Protein AF-A0A915IFC2-F1 (afdb_monomer_lite)

Structure (mmCIF, N/CA/C/O backbone):
data_AF-A0A915IFC2-F1
#
_entry.id   AF-A0A915IFC2-F1
#
loop_
_atom_site.group_PDB
_atom_site.id
_atom_site.type_symbol
_atom_site.label_atom_id
_atom_site.label_alt_id
_atom_site.label_comp_id
_atom_site.label_asym_id
_atom_site.label_entity_id
_atom_site.label_seq_id
_atom_site.pdbx_PDB_ins_code
_atom_site.Cartn_x
_atom_site.Cartn_y
_atom_site.Cartn_z
_atom_site.occupancy
_atom_site.B_iso_or_equiv
_atom_site.auth_seq_id
_atom_site.auth_comp_id
_atom_site.auth_asym_id
_atom_site.auth_atom_id
_atom_site.pdbx_PDB_model_num
ATOM 1 N N . MET A 1 1 ? -13.285 13.710 9.112 1.00 72.62 1 MET A N 1
ATOM 2 C CA . MET A 1 1 ? -13.416 13.036 10.419 1.00 72.62 1 MET A CA 1
ATOM 3 C C . MET A 1 1 ? -13.586 11.562 10.120 1.00 72.62 1 MET A C 1
ATOM 5 O O . MET A 1 1 ? -14.421 11.247 9.279 1.00 72.62 1 MET A O 1
ATOM 9 N N . MET A 1 2 ? -12.750 10.702 10.698 1.00 86.69 2 MET A N 1
ATOM 10 C CA . MET A 1 2 ? -12.798 9.258 10.466 1.00 86.69 2 MET A CA 1
ATOM 11 C C . MET A 1 2 ? -13.309 8.584 11.734 1.00 86.69 2 MET A C 1
ATOM 13 O O . MET A 1 2 ? -12.772 8.828 12.807 1.00 86.69 2 MET A O 1
ATOM 17 N N . SER A 1 3 ? -14.339 7.754 11.616 1.00 90.56 3 SER A N 1
ATOM 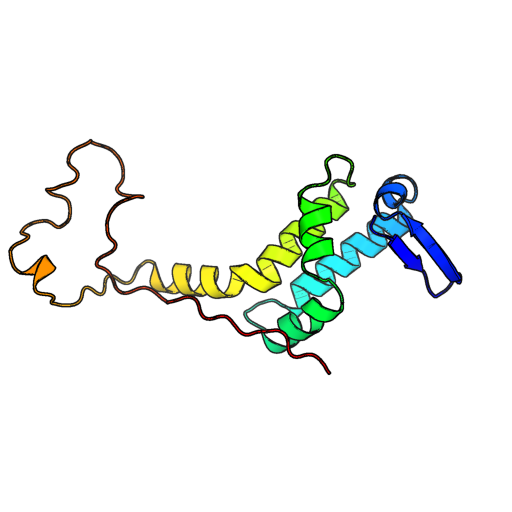18 C CA . SER A 1 3 ? -14.944 7.055 12.750 1.00 90.56 3 SER A CA 1
ATOM 19 C C . SER A 1 3 ? -14.816 5.547 12.589 1.00 90.56 3 SER A C 1
ATOM 21 O O . SER A 1 3 ? -14.981 5.027 11.485 1.00 90.56 3 SER A O 1
ATOM 23 N N . VAL A 1 4 ? -14.600 4.846 13.697 1.00 91.38 4 VAL A N 1
ATOM 24 C CA . VAL A 1 4 ? -14.602 3.383 13.760 1.00 91.38 4 VAL A CA 1
ATOM 25 C C . VAL A 1 4 ? -15.854 2.926 14.496 1.00 91.38 4 VAL A C 1
ATOM 27 O O . VAL A 1 4 ? -16.104 3.332 15.629 1.00 91.38 4 VAL A O 1
ATOM 30 N N . PHE A 1 5 ? -16.649 2.084 13.842 1.00 93.94 5 PHE A N 1
ATOM 31 C CA . PHE A 1 5 ? -17.866 1.508 14.408 1.00 93.94 5 PHE A CA 1
ATOM 32 C C . PHE A 1 5 ? -17.592 0.105 14.959 1.00 93.94 5 PHE A C 1
ATOM 34 O O . PHE A 1 5 ? -17.016 -0.731 14.259 1.00 93.94 5 PHE A O 1
ATOM 41 N N . VAL A 1 6 ? -18.009 -0.146 16.202 1.00 93.81 6 VAL A N 1
ATOM 42 C CA . VAL A 1 6 ? -17.886 -1.438 16.887 1.00 93.81 6 VAL A CA 1
ATOM 43 C C . VAL A 1 6 ? -19.261 -2.113 16.906 1.00 93.81 6 VAL A C 1
ATOM 45 O O . VAL A 1 6 ? -20.104 -1.767 17.742 1.00 93.81 6 VAL A O 1
ATOM 48 N N . PRO A 1 7 ? -19.516 -3.079 16.008 1.00 94.12 7 PRO A N 1
ATOM 49 C CA . PRO A 1 7 ? -20.849 -3.646 15.825 1.00 94.12 7 PRO A CA 1
ATOM 50 C C . PRO A 1 7 ? -21.347 -4.432 17.042 1.00 94.12 7 PRO A C 1
ATOM 52 O O . PRO A 1 7 ? -22.546 -4.475 17.289 1.00 94.12 7 PRO A O 1
ATOM 55 N N . GLU A 1 8 ? -20.457 -5.028 17.836 1.00 93.19 8 GLU A N 1
ATOM 56 C CA . GLU A 1 8 ? -20.834 -5.808 19.020 1.00 93.19 8 GLU A CA 1
ATOM 57 C C . GLU A 1 8 ? -21.423 -4.949 20.145 1.00 93.19 8 GLU A C 1
ATOM 59 O O . GLU A 1 8 ? -22.122 -5.472 21.013 1.00 93.19 8 GLU A O 1
ATOM 64 N N . ARG A 1 9 ? -21.114 -3.647 20.158 1.00 91.94 9 ARG A N 1
ATOM 65 C CA . ARG A 1 9 ? -21.573 -2.700 21.187 1.00 91.94 9 ARG A CA 1
ATOM 66 C C . ARG A 1 9 ? -22.526 -1.639 20.649 1.00 91.94 9 ARG A C 1
ATOM 68 O O . ARG A 1 9 ? -23.088 -0.911 21.454 1.00 91.94 9 ARG A O 1
ATOM 75 N N . ASP A 1 10 ? -22.712 -1.583 19.331 1.00 93.88 10 ASP A N 1
ATOM 76 C CA . ASP A 1 10 ? -23.475 -0.536 18.642 1.00 93.88 10 ASP A CA 1
ATOM 77 C C . ASP A 1 10 ? -22.963 0.882 18.976 1.00 93.88 10 ASP A C 1
ATOM 79 O O . ASP A 1 10 ? -23.721 1.832 19.149 1.00 93.88 10 ASP A O 1
ATOM 83 N N . GLU A 1 11 ? -21.638 1.019 19.097 1.00 93.06 11 GLU A N 1
ATOM 84 C CA . GLU A 1 11 ? -20.954 2.262 19.469 1.00 93.06 11 GLU A CA 1
ATOM 85 C C . GLU A 1 11 ? -19.980 2.696 18.366 1.00 93.06 11 GLU A C 1
ATOM 87 O O . GLU A 1 11 ? -19.311 1.871 17.737 1.00 93.06 11 GLU A O 1
ATOM 92 N N . SER A 1 12 ? -19.865 4.008 18.149 1.00 93.38 12 SER A N 1
ATOM 93 C CA . SER A 1 12 ? -18.888 4.607 17.235 1.00 93.38 12 SER A CA 1
ATOM 94 C C . SER A 1 12 ? -17.886 5.463 17.996 1.00 93.38 12 SER A C 1
ATOM 96 O O . SER A 1 12 ? -18.288 6.277 18.826 1.00 93.38 12 SER A O 1
ATOM 98 N N . TYR A 1 13 ? -16.613 5.340 17.645 1.00 91.50 13 TYR A N 1
ATOM 99 C CA . TYR A 1 13 ? -15.508 6.104 18.219 1.00 91.50 13 TYR A CA 1
ATOM 100 C C . TYR A 1 13 ? -14.836 6.942 17.131 1.00 91.50 13 TYR A C 1
ATOM 102 O O . TYR A 1 13 ? -14.801 6.518 15.969 1.00 91.50 13 TYR A O 1
ATOM 110 N N . ASP A 1 14 ? -14.270 8.101 17.474 1.00 91.19 14 ASP A N 1
ATOM 111 C CA . ASP A 1 14 ? -13.331 8.755 16.559 1.00 91.19 14 ASP A CA 1
ATOM 112 C C . ASP A 1 14 ? -12.080 7.871 16.440 1.00 91.19 14 ASP A C 1
ATOM 114 O O . ASP A 1 14 ? -11.566 7.330 17.423 1.00 91.19 14 ASP A O 1
ATOM 118 N N . ALA A 1 15 ? -11.569 7.698 15.225 1.00 88.38 15 ALA A N 1
ATOM 119 C CA . ALA A 1 15 ? -10.359 6.924 15.004 1.00 88.38 15 ALA A CA 1
ATOM 120 C C . ALA A 1 15 ? -9.146 7.482 15.767 1.00 88.38 15 ALA A C 1
ATOM 122 O O . ALA A 1 15 ? -8.228 6.728 16.090 1.00 88.38 15 ALA A O 1
ATOM 123 N N . MET A 1 16 ? -9.126 8.785 16.067 1.00 88.12 16 MET A N 1
ATOM 124 C CA . MET A 1 16 ? -8.066 9.394 16.876 1.00 88.12 16 MET A CA 1
ATOM 125 C C . MET A 1 16 ? -8.198 9.061 18.367 1.00 88.12 16 MET A C 1
ATOM 127 O O . MET A 1 16 ? -7.187 8.885 19.043 1.00 88.12 16 MET A O 1
ATOM 131 N N . GLU A 1 17 ? -9.423 8.888 18.867 1.00 89.56 17 GLU A N 1
ATOM 132 C CA . GLU A 1 17 ? -9.707 8.534 20.267 1.00 89.56 17 GLU A CA 1
ATOM 133 C C . GLU A 1 17 ? -9.283 7.099 20.611 1.00 89.56 17 GLU A C 1
ATOM 135 O O . GLU A 1 17 ? -9.104 6.763 21.782 1.00 89.56 17 GLU A O 1
ATOM 140 N N . LEU A 1 18 ? -9.029 6.248 19.607 1.00 89.62 18 LEU A N 1
ATOM 141 C CA . LEU A 1 18 ? -8.503 4.894 19.819 1.00 89.62 18 LEU A CA 1
ATOM 142 C C . LEU A 1 18 ? -7.192 4.879 20.616 1.00 89.62 18 LEU A C 1
ATOM 144 O O . LEU A 1 18 ? -6.893 3.874 21.258 1.00 89.62 18 LEU A O 1
ATOM 148 N N . ILE A 1 19 ? -6.422 5.974 20.625 1.00 90.19 19 ILE A N 1
ATOM 149 C CA . ILE A 1 19 ? -5.212 6.089 21.450 1.00 90.19 19 ILE A CA 1
ATOM 150 C C . ILE A 1 19 ? -5.500 5.947 22.953 1.00 90.19 19 ILE A C 1
ATOM 152 O O . ILE A 1 19 ? -4.656 5.446 23.696 1.00 90.19 19 ILE A O 1
ATOM 156 N N . GLU A 1 20 ? -6.701 6.323 23.394 1.00 91.88 20 GLU A N 1
ATOM 157 C CA . GLU A 1 20 ? -7.149 6.215 24.785 1.00 91.88 20 GLU A CA 1
ATOM 158 C C . GLU A 1 20 ? -7.702 4.817 25.112 1.00 91.88 20 GLU A C 1
ATOM 160 O O . GLU A 1 20 ? -7.888 4.468 26.277 1.00 91.88 20 GLU A O 1
ATOM 165 N N . GLN A 1 21 ? -7.931 3.986 24.089 1.00 92.69 21 GLN A N 1
ATOM 166 C CA . GLN A 1 21 ? -8.537 2.659 24.191 1.00 92.69 21 GLN A CA 1
ATOM 167 C C . GLN A 1 21 ? -7.566 1.566 23.703 1.00 92.69 21 GLN A C 1
ATOM 169 O O . GLN A 1 21 ? -7.710 1.036 22.595 1.00 92.69 21 GLN A O 1
ATOM 174 N N . PRO A 1 22 ? -6.582 1.151 24.526 1.00 92.38 22 PRO A N 1
ATOM 175 C CA . PRO A 1 22 ? -5.471 0.301 24.086 1.00 92.38 22 PRO A CA 1
ATOM 176 C C . PRO A 1 22 ? -5.899 -1.081 23.569 1.00 92.38 22 PRO A C 1
ATOM 178 O O . PRO A 1 22 ? -5.227 -1.652 22.710 1.00 92.38 22 PRO A O 1
ATOM 181 N N . LEU A 1 23 ? -7.017 -1.627 24.063 1.00 93.44 23 LEU A N 1
ATOM 182 C CA . LEU A 1 23 ? -7.558 -2.901 23.583 1.00 93.44 23 LEU A CA 1
ATOM 183 C C . LEU A 1 23 ? -8.047 -2.785 22.130 1.00 93.44 23 LEU A C 1
ATOM 185 O O . LEU A 1 23 ? -7.676 -3.608 21.293 1.00 93.44 23 LEU A O 1
ATOM 189 N N . TYR A 1 24 ? -8.848 -1.757 21.832 1.00 93.00 24 TYR A N 1
ATOM 190 C CA . TYR A 1 24 ? -9.380 -1.519 20.490 1.00 93.00 24 TYR A CA 1
ATOM 191 C C . TYR A 1 24 ? -8.283 -1.101 19.517 1.00 93.00 24 TYR A C 1
ATOM 193 O O . TYR A 1 24 ? -8.256 -1.594 18.391 1.00 93.00 24 TYR A O 1
ATOM 201 N N . LEU A 1 25 ? -7.329 -0.281 19.967 1.00 93.25 25 LEU A N 1
ATOM 202 C CA . LEU A 1 25 ? -6.162 0.084 19.171 1.00 93.25 25 LEU A CA 1
ATOM 203 C C . LEU A 1 25 ? -5.373 -1.154 18.733 1.00 93.25 25 LEU A C 1
ATOM 205 O O . LEU A 1 25 ? -5.108 -1.328 17.546 1.00 93.25 25 LEU A O 1
ATOM 209 N N . ARG A 1 26 ? -5.043 -2.041 19.680 1.00 94.56 26 ARG A N 1
ATOM 210 C CA . ARG A 1 26 ? -4.301 -3.272 19.389 1.00 94.56 26 ARG A CA 1
ATOM 211 C C . ARG A 1 26 ? -5.094 -4.211 18.486 1.00 94.56 26 ARG A C 1
ATOM 213 O O . ARG A 1 26 ? -4.519 -4.840 17.605 1.00 94.56 26 ARG A O 1
ATOM 220 N N . PHE A 1 27 ? -6.404 -4.323 18.697 1.00 95.00 27 PHE A N 1
ATOM 221 C CA . PHE A 1 27 ? -7.259 -5.120 17.822 1.00 95.00 27 PHE A CA 1
ATOM 222 C C . PHE A 1 27 ? -7.233 -4.582 16.388 1.00 95.00 27 PHE A C 1
ATOM 224 O O . PHE A 1 27 ? -6.983 -5.338 15.452 1.00 95.00 27 PHE A O 1
ATOM 231 N N . HIS A 1 28 ? -7.421 -3.274 16.214 1.00 94.38 28 HIS A N 1
ATOM 232 C CA . HIS A 1 28 ? -7.451 -2.657 14.895 1.00 94.38 28 HIS A CA 1
ATOM 233 C C . HIS A 1 28 ? -6.092 -2.733 14.183 1.00 94.38 28 HIS A C 1
ATOM 235 O O . HIS A 1 28 ? -6.049 -3.044 12.995 1.00 94.38 28 HIS A O 1
ATOM 241 N N . GLU A 1 29 ? -4.986 -2.570 14.915 1.00 94.44 29 GLU A N 1
ATOM 242 C CA . GLU A 1 29 ? -3.626 -2.810 14.413 1.00 94.44 29 GLU A CA 1
ATOM 243 C C . GLU A 1 29 ? -3.475 -4.229 13.834 1.00 94.44 29 GLU A C 1
ATOM 245 O O . GLU A 1 29 ? -2.992 -4.400 12.713 1.00 94.44 29 GLU A O 1
ATOM 250 N N . GLN A 1 30 ? -3.922 -5.262 14.559 1.00 96.88 30 GLN A N 1
ATOM 251 C CA . GLN A 1 30 ? -3.847 -6.643 14.064 1.00 96.88 30 GLN A CA 1
ATOM 252 C C . GLN A 1 30 ? -4.766 -6.884 12.862 1.00 96.88 30 GLN A C 1
ATOM 254 O O . GLN A 1 30 ? -4.400 -7.638 11.961 1.00 96.88 30 GLN A O 1
ATOM 259 N N . THR A 1 31 ? -5.923 -6.226 12.807 1.00 96.06 31 THR A N 1
ATOM 260 C CA . THR A 1 31 ? -6.818 -6.282 11.643 1.00 96.06 31 THR A CA 1
ATOM 261 C C . THR A 1 31 ? -6.162 -5.679 10.401 1.00 96.06 31 THR A C 1
ATOM 263 O O . THR A 1 31 ? -6.206 -6.293 9.336 1.00 96.06 31 THR A O 1
ATOM 266 N N . LEU A 1 32 ? -5.483 -4.532 10.525 1.00 95.94 32 LEU A N 1
ATOM 267 C CA . LEU A 1 32 ? -4.719 -3.947 9.417 1.00 95.94 32 LEU A CA 1
ATOM 268 C C . LEU A 1 32 ? -3.596 -4.886 8.966 1.00 95.94 32 LEU A C 1
ATOM 270 O O . LEU A 1 32 ? -3.447 -5.155 7.776 1.00 95.94 32 LEU A O 1
ATOM 274 N N . ARG A 1 33 ? -2.869 -5.486 9.914 1.00 96.69 33 ARG A N 1
ATOM 275 C CA . ARG A 1 33 ? -1.827 -6.474 9.605 1.00 96.69 33 ARG A CA 1
ATOM 276 C C . ARG A 1 33 ? -2.375 -7.710 8.884 1.00 96.69 33 ARG A C 1
ATOM 278 O O . ARG A 1 33 ? -1.719 -8.249 7.986 1.00 96.69 33 ARG A O 1
ATOM 285 N N . LEU A 1 34 ? -3.571 -8.162 9.255 1.00 97.25 34 LEU A N 1
ATOM 286 C CA . LEU A 1 34 ? -4.271 -9.236 8.557 1.00 97.25 34 LEU A CA 1
ATOM 287 C C . LEU A 1 34 ? -4.602 -8.827 7.118 1.00 97.25 34 LEU A C 1
ATOM 289 O O . LEU A 1 34 ? -4.351 -9.610 6.206 1.00 97.25 34 LEU A O 1
ATOM 293 N N . TYR A 1 35 ? -5.103 -7.609 6.894 1.00 97.06 35 TYR A N 1
ATOM 294 C CA . TYR A 1 35 ? -5.378 -7.104 5.545 1.00 97.06 35 TYR A CA 1
ATOM 295 C C . TYR A 1 35 ? -4.121 -7.086 4.670 1.00 97.06 35 TYR A C 1
ATOM 297 O O . TYR A 1 35 ? -4.163 -7.605 3.553 1.00 97.06 35 TYR A O 1
ATOM 305 N N . CYS A 1 36 ? -2.987 -6.609 5.194 1.00 95.88 36 CYS A N 1
ATOM 306 C CA . CYS A 1 36 ? -1.703 -6.673 4.487 1.00 95.88 36 CYS A CA 1
ATOM 307 C C . CYS A 1 36 ? -1.330 -8.117 4.122 1.00 95.88 36 CYS A C 1
ATOM 309 O O . CYS A 1 36 ? -0.938 -8.405 2.994 1.00 95.88 36 CYS A O 1
ATOM 311 N N . SER A 1 37 ? -1.505 -9.047 5.064 1.00 95.50 37 SER A N 1
ATOM 312 C CA . SER A 1 37 ? -1.179 -10.464 4.860 1.00 95.50 37 SER A CA 1
ATOM 313 C C . SER A 1 37 ? -2.068 -11.125 3.799 1.00 95.50 37 SER A C 1
ATOM 315 O O . SER A 1 37 ? -1.611 -11.998 3.067 1.00 95.50 37 SER A O 1
ATOM 317 N N . LEU A 1 38 ? -3.332 -10.708 3.692 1.00 95.69 38 LEU A N 1
ATOM 318 C CA . LEU A 1 38 ? -4.274 -11.205 2.687 1.00 95.69 38 LEU A CA 1
ATOM 319 C C . LEU A 1 38 ? -3.962 -10.690 1.269 1.00 95.69 38 LEU A C 1
ATOM 321 O O . LEU A 1 38 ? -4.199 -11.408 0.293 1.00 95.69 38 LEU A O 1
ATOM 325 N N . ALA A 1 39 ? -3.448 -9.461 1.160 1.00 93.88 39 ALA A N 1
ATOM 326 C CA . ALA A 1 39 ? -3.049 -8.829 -0.101 1.00 93.88 39 ALA A CA 1
ATOM 327 C C . ALA A 1 39 ? -1.639 -9.231 -0.582 1.00 93.88 39 ALA A C 1
ATOM 329 O O . ALA A 1 39 ? -1.264 -8.910 -1.710 1.00 93.88 39 ALA A O 1
ATOM 330 N N . ALA A 1 40 ? -0.870 -9.941 0.247 1.00 89.81 40 ALA A N 1
ATOM 331 C CA . ALA A 1 40 ? 0.521 -10.288 -0.020 1.00 89.81 40 ALA A CA 1
ATOM 332 C C . ALA A 1 40 ? 0.728 -11.057 -1.342 1.00 89.81 40 ALA A C 1
ATOM 334 O O . ALA A 1 40 ? -0.156 -11.768 -1.828 1.00 89.81 40 ALA A O 1
ATOM 335 N N . GLN A 1 41 ? 1.944 -10.948 -1.891 1.00 87.69 41 GLN A N 1
ATOM 336 C CA . GLN A 1 41 ? 2.407 -11.696 -3.071 1.00 87.69 41 GLN A CA 1
ATOM 337 C C . GLN A 1 41 ? 1.555 -11.478 -4.335 1.00 87.69 41 GLN A C 1
ATOM 339 O O . GLN A 1 41 ? 1.373 -12.383 -5.149 1.00 87.69 41 GLN A O 1
ATOM 344 N N . GLY A 1 42 ? 1.039 -10.262 -4.524 1.00 87.00 42 GLY A N 1
ATOM 345 C CA . GLY A 1 42 ? 0.348 -9.879 -5.755 1.00 87.00 42 GLY A CA 1
ATOM 346 C C . GLY A 1 42 ? -1.092 -10.384 -5.860 1.00 87.00 42 GLY A C 1
ATOM 347 O O . GLY A 1 42 ? -1.610 -10.520 -6.971 1.00 87.00 42 GLY A O 1
ATOM 348 N N . ASN A 1 43 ? -1.769 -10.637 -4.736 1.00 94.56 43 ASN A N 1
ATOM 349 C CA . ASN A 1 43 ? -3.180 -11.018 -4.722 1.00 94.56 43 ASN A CA 1
ATOM 350 C C . ASN A 1 43 ? -4.110 -9.824 -5.031 1.00 94.56 43 ASN A C 1
ATOM 352 O O . ASN A 1 43 ? -4.837 -9.320 -4.171 1.00 94.56 43 ASN A O 1
ATOM 356 N N . GLN A 1 44 ? -4.125 -9.402 -6.299 1.00 92.38 44 GLN A N 1
ATOM 357 C CA . GLN A 1 44 ? -4.866 -8.222 -6.765 1.00 92.38 44 GLN A CA 1
ATOM 358 C C . GLN A 1 44 ? -6.376 -8.334 -6.556 1.00 9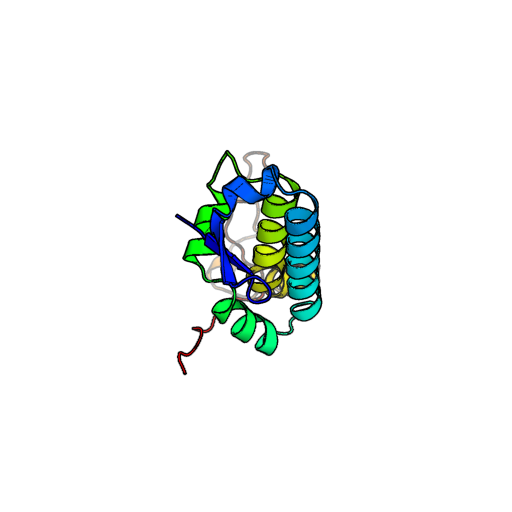2.38 44 GLN A C 1
ATOM 360 O O . GLN A 1 44 ? -7.064 -7.341 -6.333 1.00 92.38 44 GLN A O 1
ATOM 365 N N . LYS A 1 45 ? -6.919 -9.557 -6.594 1.00 93.50 45 LYS A N 1
ATOM 366 C CA . LYS A 1 45 ? -8.348 -9.778 -6.357 1.00 93.50 45 LYS A CA 1
ATOM 367 C C . LYS A 1 45 ? -8.738 -9.363 -4.940 1.00 93.50 45 LYS A C 1
ATOM 369 O O . LYS A 1 45 ? -9.773 -8.728 -4.761 1.00 93.50 45 LYS A O 1
ATOM 374 N N . VAL A 1 46 ? -7.934 -9.737 -3.946 1.00 94.81 46 VAL A N 1
ATOM 375 C CA . VAL A 1 46 ? -8.191 -9.366 -2.552 1.00 94.81 46 VAL A CA 1
ATOM 376 C C . VAL A 1 46 ? -7.871 -7.898 -2.315 1.00 94.81 46 VAL A C 1
ATOM 378 O O . VAL A 1 46 ? -8.677 -7.227 -1.682 1.00 94.81 46 VAL A O 1
ATOM 381 N N . ALA A 1 47 ? -6.789 -7.380 -2.899 1.00 93.88 47 ALA A N 1
ATOM 382 C CA . ALA A 1 47 ? -6.464 -5.955 -2.873 1.00 93.88 47 ALA A CA 1
ATOM 3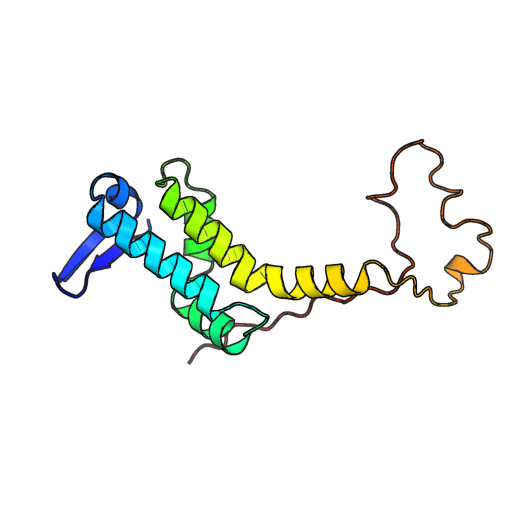83 C C . ALA A 1 47 ? -7.659 -5.089 -3.329 1.00 93.88 47 ALA A C 1
ATOM 385 O O . ALA A 1 47 ? -8.104 -4.211 -2.595 1.00 93.88 47 ALA A O 1
ATOM 386 N N . HIS A 1 48 ? -8.288 -5.432 -4.460 1.00 93.50 48 HIS A N 1
ATOM 387 C CA . HIS A 1 48 ? -9.494 -4.751 -4.948 1.00 93.50 48 HIS A CA 1
ATOM 388 C C . HIS A 1 48 ? -10.695 -4.827 -3.996 1.00 93.50 48 HIS A C 1
ATOM 390 O O . HIS A 1 48 ? -11.493 -3.893 -3.935 1.00 93.50 48 HIS A O 1
ATOM 396 N N . ILE A 1 49 ? -10.865 -5.940 -3.278 1.00 93.94 49 ILE A N 1
ATOM 397 C CA . ILE A 1 49 ? -11.933 -6.079 -2.280 1.00 93.94 49 ILE A CA 1
ATOM 398 C C . ILE A 1 49 ? -11.616 -5.218 -1.053 1.00 93.94 49 ILE A C 1
ATOM 400 O O . ILE A 1 49 ? -12.511 -4.559 -0.531 1.00 93.94 49 ILE A O 1
ATOM 404 N N . LEU A 1 50 ? -10.355 -5.183 -0.616 1.00 94.69 50 LEU A N 1
ATOM 405 C CA . LEU A 1 50 ? -9.905 -4.388 0.526 1.00 94.69 50 LEU A CA 1
ATOM 406 C C . LEU A 1 50 ? -10.057 -2.884 0.290 1.00 94.69 50 LEU A C 1
ATOM 408 O O . LEU A 1 50 ? -10.462 -2.193 1.218 1.00 94.69 50 LEU A O 1
ATOM 412 N N . CYS A 1 51 ? -9.877 -2.395 -0.941 1.00 93.44 51 CYS A N 1
ATOM 413 C CA . CYS A 1 51 ? -10.170 -1.000 -1.303 1.00 93.44 51 CYS A CA 1
ATOM 414 C C . CYS A 1 51 ? -11.638 -0.586 -1.079 1.00 93.44 51 CYS A C 1
ATOM 416 O O . CYS A 1 51 ? -11.956 0.597 -1.104 1.00 93.44 51 CYS A O 1
ATOM 418 N N . ARG A 1 52 ? -12.557 -1.542 -0.880 1.00 90.88 52 ARG A N 1
ATOM 419 C CA . ARG A 1 52 ? -13.952 -1.261 -0.494 1.00 90.88 52 ARG A CA 1
ATOM 420 C C . ARG A 1 52 ? -14.156 -1.207 1.020 1.00 90.88 52 ARG A C 1
ATOM 422 O O . ARG A 1 52 ? -15.172 -0.697 1.475 1.00 90.88 52 ARG A O 1
ATOM 429 N N . HIS A 1 53 ? -13.244 -1.802 1.783 1.00 92.25 53 HIS A N 1
ATOM 430 C CA . HIS A 1 53 ? -13.260 -1.779 3.244 1.00 92.25 53 HIS A CA 1
ATOM 431 C C . HIS A 1 53 ? -12.481 -0.591 3.802 1.00 92.25 53 HIS A C 1
ATOM 433 O O . HIS A 1 53 ? -12.853 -0.067 4.847 1.00 92.25 53 HIS A O 1
ATOM 439 N N . VAL A 1 54 ? -11.411 -0.199 3.111 1.00 93.19 54 VAL A N 1
ATOM 440 C CA . VAL A 1 54 ? -10.604 0.978 3.411 1.00 93.19 54 VAL A CA 1
ATOM 441 C C . VAL A 1 54 ? -10.519 1.804 2.139 1.00 93.19 54 VAL A C 1
ATOM 443 O O . VAL A 1 54 ? -9.941 1.351 1.150 1.00 93.19 54 VAL A O 1
ATOM 446 N N . ASP A 1 55 ? -11.130 2.983 2.158 1.00 90.62 55 ASP A N 1
ATOM 447 C CA . ASP A 1 55 ? -11.151 3.871 1.000 1.00 90.62 55 ASP A CA 1
ATOM 448 C C . ASP A 1 55 ? -9.869 4.729 0.903 1.00 90.62 55 ASP A C 1
ATOM 450 O O . ASP A 1 55 ? -9.059 4.826 1.833 1.00 90.62 55 ASP A O 1
ATOM 454 N N . GLU A 1 56 ? -9.663 5.352 -0.259 1.00 91.75 56 GLU A N 1
ATOM 455 C CA . GLU A 1 56 ? -8.500 6.213 -0.507 1.00 91.75 56 GLU A CA 1
ATOM 456 C C . GLU A 1 56 ? -8.479 7.441 0.420 1.00 91.75 56 GLU A C 1
ATOM 458 O O . GLU A 1 56 ? -7.418 7.862 0.885 1.00 91.75 56 GLU A O 1
ATOM 463 N N . GLN A 1 57 ? -9.647 8.007 0.731 1.00 91.50 57 GLN A N 1
ATOM 464 C CA . GLN A 1 57 ? -9.751 9.210 1.557 1.00 91.50 57 GLN A CA 1
ATOM 465 C C . GLN A 1 57 ? -9.357 8.928 3.013 1.00 91.50 57 GLN A C 1
ATOM 467 O O . GLN A 1 57 ? -8.683 9.747 3.633 1.00 91.50 57 GLN A O 1
ATOM 472 N N . GLN A 1 58 ? -9.727 7.763 3.540 1.00 92.00 58 GLN A N 1
ATOM 473 C CA . GLN A 1 58 ? -9.369 7.243 4.855 1.00 92.00 58 GLN A CA 1
ATOM 474 C C . GLN A 1 58 ? -7.867 7.008 4.944 1.00 92.00 58 GLN A C 1
ATOM 476 O O . GLN A 1 58 ? -7.244 7.451 5.910 1.00 92.00 58 GLN A O 1
ATOM 481 N N . LEU A 1 59 ? -7.272 6.379 3.923 1.00 92.69 59 LEU A N 1
ATOM 482 C CA . LEU A 1 59 ? -5.822 6.206 3.834 1.00 92.69 59 LEU A CA 1
ATOM 483 C C . LEU A 1 59 ? -5.113 7.562 3.881 1.00 92.69 59 LEU A C 1
ATOM 485 O O . LEU A 1 59 ? -4.312 7.805 4.779 1.00 92.69 59 LEU A O 1
ATOM 489 N N . LEU A 1 60 ? -5.446 8.481 2.974 1.00 91.94 60 LEU A N 1
ATOM 490 C CA . LEU A 1 60 ? -4.811 9.802 2.913 1.00 91.94 60 LEU A CA 1
ATOM 491 C C . LEU A 1 60 ? -5.014 10.617 4.196 1.00 91.94 60 LEU A C 1
ATOM 493 O O . LEU A 1 60 ? -4.090 11.292 4.662 1.00 91.94 60 LEU A O 1
ATOM 497 N N . TYR A 1 61 ? -6.198 10.532 4.804 1.00 91.56 61 TYR A N 1
ATOM 498 C CA . TYR A 1 61 ? -6.477 11.173 6.083 1.00 91.56 61 TYR A CA 1
ATOM 499 C C . TYR A 1 61 ? -5.569 10.630 7.191 1.00 91.56 61 TYR A C 1
ATOM 501 O O . TYR A 1 61 ? -4.929 11.404 7.900 1.00 91.56 61 TYR A O 1
ATOM 509 N N . MET A 1 62 ? -5.443 9.308 7.307 1.00 90.00 62 MET A N 1
ATOM 510 C CA . MET A 1 62 ? -4.600 8.681 8.328 1.00 90.00 62 MET A CA 1
ATOM 511 C C . MET A 1 62 ? -3.107 8.936 8.134 1.00 90.00 62 MET A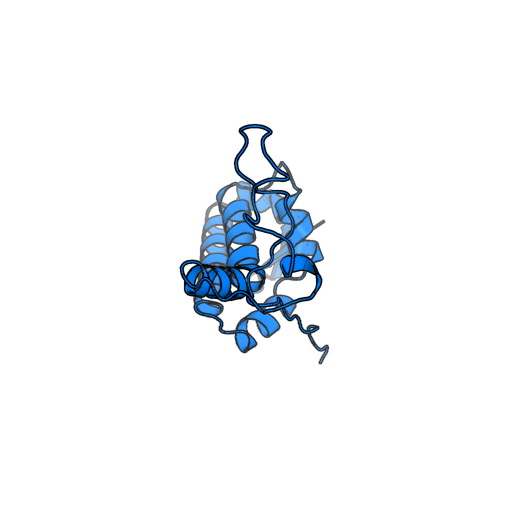 C 1
ATOM 513 O O . MET A 1 62 ? -2.379 9.081 9.115 1.00 90.00 62 MET A O 1
ATOM 517 N N . LEU A 1 63 ? -2.652 9.025 6.884 1.00 89.00 63 LEU A N 1
ATOM 518 C CA . LEU A 1 63 ? -1.252 9.292 6.548 1.00 89.00 63 LEU A CA 1
ATOM 519 C C . LEU A 1 63 ? -0.848 10.741 6.859 1.00 89.00 63 LEU A C 1
ATOM 521 O O . LEU A 1 63 ? 0.289 10.986 7.264 1.00 89.00 63 LEU A O 1
ATOM 525 N N . SER A 1 64 ? -1.775 11.687 6.685 1.00 88.94 64 SER A N 1
ATOM 526 C CA . SER A 1 64 ? -1.556 13.124 6.913 1.00 88.94 64 SER A CA 1
ATOM 527 C C . SER A 1 64 ? -1.850 13.584 8.345 1.00 88.94 64 SER A C 1
ATOM 529 O O . SER A 1 64 ? -1.399 14.655 8.749 1.00 88.94 64 SER A O 1
ATOM 531 N N . CYS A 1 65 ? -2.590 12.803 9.134 1.00 87.62 65 CYS A N 1
ATOM 532 C CA . CYS A 1 65 ? -2.985 13.206 10.478 1.00 87.62 65 CYS A CA 1
ATOM 533 C C . CYS A 1 65 ? -1.822 13.095 11.473 1.00 87.62 65 CYS A C 1
ATOM 535 O O . CYS A 1 65 ? -1.393 11.993 11.806 1.00 87.62 65 CYS A O 1
ATOM 537 N N . GLU A 1 66 ? -1.363 14.222 12.025 1.00 83.25 66 GLU A N 1
ATOM 538 C CA . GLU A 1 66 ? -0.244 14.279 12.981 1.00 83.25 66 GLU A CA 1
ATOM 539 C C . GLU A 1 66 ? -0.532 13.594 14.327 1.00 83.25 66 GLU A C 1
ATOM 541 O O . GLU A 1 66 ? 0.385 13.033 14.929 1.00 83.25 66 GLU A O 1
ATOM 546 N N . ASN A 1 67 ? -1.796 13.559 14.752 1.00 82.44 67 ASN A N 1
ATOM 547 C CA . ASN A 1 67 ? -2.206 13.058 16.069 1.00 82.44 67 ASN A CA 1
ATOM 548 C C . ASN A 1 67 ? -2.566 11.563 16.091 1.00 82.44 67 ASN A C 1
ATOM 550 O O . ASN A 1 67 ? -2.943 11.035 17.135 1.00 82.44 67 ASN A O 1
ATOM 554 N N . SER A 1 68 ? -2.461 10.861 14.960 1.00 82.19 68 SER A N 1
ATOM 555 C CA . SER A 1 68 ? -2.776 9.433 14.893 1.00 82.19 68 SER A CA 1
ATOM 556 C C . SER A 1 68 ? -1.841 8.600 15.775 1.00 82.19 68 SER A C 1
ATOM 558 O O . SER A 1 68 ? -0.622 8.795 15.744 1.00 82.19 68 SER A O 1
ATOM 560 N N . ALA A 1 69 ? -2.382 7.596 16.469 1.00 85.44 69 ALA A N 1
ATOM 561 C CA . ALA A 1 69 ? -1.578 6.636 17.219 1.00 85.44 69 ALA A CA 1
ATOM 562 C C . ALA A 1 69 ? -0.533 5.947 16.315 1.00 85.44 69 ALA A C 1
ATOM 564 O O . ALA A 1 69 ? -0.860 5.466 15.230 1.00 85.44 69 ALA A O 1
ATOM 565 N N . GLY A 1 70 ? 0.718 5.858 16.778 1.00 89.25 70 GLY A N 1
ATOM 566 C CA . GLY A 1 70 ? 1.838 5.302 16.003 1.00 89.25 70 GLY A CA 1
ATOM 567 C C . GLY A 1 70 ? 1.587 3.906 15.405 1.00 89.25 70 GLY A C 1
ATOM 568 O O . GLY A 1 70 ? 1.792 3.740 14.204 1.00 89.25 70 GLY A O 1
ATOM 569 N N . PRO A 1 71 ? 1.094 2.916 16.181 1.00 90.44 71 PRO A N 1
ATOM 570 C CA . PRO A 1 71 ? 0.785 1.583 15.652 1.00 90.44 71 PRO A CA 1
ATOM 571 C C . PRO A 1 71 ? -0.260 1.615 14.534 1.00 90.44 71 PRO A C 1
ATOM 573 O O . PRO A 1 71 ? -0.131 0.912 13.535 1.00 90.44 71 PRO A O 1
ATOM 576 N N . LEU A 1 72 ? -1.268 2.478 14.680 1.00 91.25 72 LEU A N 1
ATOM 577 C CA . LEU A 1 72 ? -2.328 2.630 13.695 1.00 91.25 72 LEU A CA 1
ATOM 578 C C . LEU A 1 72 ? -1.792 3.269 12.412 1.00 91.25 72 LEU A C 1
ATOM 580 O O . LEU A 1 72 ? -2.033 2.757 11.322 1.00 91.25 72 LEU A O 1
ATOM 584 N N . ARG A 1 73 ? -1.001 4.340 12.551 1.00 92.12 73 ARG A N 1
ATOM 585 C CA . ARG A 1 73 ? -0.326 5.001 11.431 1.00 92.12 73 ARG A CA 1
ATOM 586 C C . ARG A 1 73 ? 0.518 4.005 10.637 1.00 92.12 73 ARG A C 1
ATOM 588 O O . ARG A 1 73 ? 0.354 3.917 9.425 1.00 92.12 73 ARG A O 1
ATOM 595 N N . ASN A 1 74 ? 1.369 3.232 11.312 1.00 93.31 74 ASN A N 1
ATOM 596 C CA . ASN A 1 74 ? 2.207 2.221 10.664 1.00 93.31 74 ASN A CA 1
ATOM 597 C C . ASN A 1 74 ? 1.363 1.176 9.922 1.00 93.31 74 ASN A C 1
ATOM 599 O O . ASN A 1 74 ? 1.652 0.882 8.769 1.00 93.31 74 ASN A O 1
ATOM 603 N N . GLY A 1 75 ? 0.277 0.692 10.533 1.00 94.25 75 GLY A N 1
ATOM 604 C CA . GLY A 1 75 ? -0.630 -0.256 9.884 1.00 94.25 75 GLY A CA 1
ATOM 605 C C . GLY A 1 75 ? -1.242 0.276 8.582 1.00 94.25 75 GLY A C 1
ATOM 606 O O . GLY A 1 75 ? -1.341 -0.469 7.611 1.00 94.25 75 GLY A O 1
ATOM 607 N N . PHE A 1 76 ? -1.610 1.561 8.523 1.00 94.94 76 PHE A N 1
ATOM 608 C CA . PHE A 1 76 ? -2.110 2.180 7.288 1.00 94.94 76 PHE A CA 1
ATOM 609 C C . PHE A 1 76 ? -1.014 2.383 6.231 1.00 94.94 76 PHE A C 1
ATOM 611 O O . PHE A 1 76 ? -1.282 2.170 5.049 1.00 94.94 76 PHE A O 1
ATOM 618 N N . TYR A 1 77 ? 0.214 2.741 6.628 1.00 95.25 77 TYR A N 1
ATOM 619 C CA . TYR A 1 77 ? 1.358 2.787 5.704 1.00 95.25 77 TYR A CA 1
ATOM 620 C C . TYR A 1 77 ? 1.646 1.409 5.101 1.00 95.25 77 TYR A C 1
ATOM 622 O O . TYR A 1 77 ? 1.779 1.284 3.884 1.00 95.25 77 TYR A O 1
ATOM 630 N N . ASP A 1 78 ? 1.686 0.373 5.937 1.00 95.56 78 ASP A N 1
ATOM 631 C CA . ASP A 1 78 ? 1.916 -1.000 5.493 1.00 95.56 78 ASP A CA 1
ATOM 632 C C . ASP A 1 78 ? 0.803 -1.469 4.549 1.00 95.56 78 ASP A C 1
ATOM 634 O O . ASP A 1 78 ? 1.081 -2.118 3.541 1.00 95.56 78 ASP A O 1
ATOM 638 N N . LEU A 1 79 ? -0.452 -1.104 4.834 1.00 95.56 79 LEU A N 1
ATOM 639 C CA . LEU A 1 79 ? -1.591 -1.436 3.981 1.00 95.56 79 LEU A CA 1
ATOM 640 C C . LEU A 1 79 ? -1.495 -0.757 2.611 1.00 95.56 79 LEU A C 1
ATOM 642 O O . LEU A 1 79 ? -1.715 -1.413 1.591 1.00 95.56 79 LEU A O 1
ATOM 646 N N . LEU A 1 80 ? -1.126 0.528 2.577 1.00 95.50 80 LEU A N 1
ATOM 647 C CA . LEU A 1 80 ? -0.899 1.266 1.333 1.00 95.50 80 LEU A CA 1
ATOM 648 C C . LEU A 1 80 ? 0.172 0.575 0.482 1.00 95.50 80 LEU A C 1
ATOM 650 O O . LEU A 1 80 ? -0.030 0.358 -0.714 1.00 95.50 80 LEU A O 1
ATOM 654 N N . ILE A 1 81 ? 1.298 0.212 1.104 1.00 94.88 81 ILE A N 1
ATOM 655 C CA . ILE A 1 81 ? 2.401 -0.470 0.425 1.00 94.88 81 ILE A CA 1
ATOM 656 C C . ILE A 1 81 ? 1.924 -1.821 -0.109 1.00 94.88 81 ILE A C 1
ATOM 658 O O . ILE A 1 81 ? 2.061 -2.071 -1.305 1.00 94.88 81 ILE A O 1
ATOM 662 N N . ALA A 1 82 ? 1.316 -2.654 0.739 1.00 94.81 82 ALA A N 1
ATOM 663 C CA . ALA A 1 82 ? 0.889 -4.006 0.387 1.00 94.81 82 ALA A CA 1
ATOM 664 C C . ALA A 1 82 ? -0.132 -4.036 -0.762 1.00 94.81 82 ALA A C 1
ATOM 666 O O . ALA A 1 82 ? -0.060 -4.908 -1.627 1.00 94.81 82 ALA A O 1
ATOM 667 N N . ILE A 1 83 ? -1.076 -3.090 -0.788 1.00 94.19 83 ILE A N 1
ATOM 668 C CA . ILE A 1 83 ? -2.137 -3.044 -1.802 1.00 94.19 83 ILE A CA 1
ATOM 669 C C . ILE A 1 83 ? -1.648 -2.393 -3.100 1.00 94.19 83 ILE A C 1
ATOM 671 O O . ILE A 1 83 ? -1.926 -2.914 -4.178 1.00 94.19 83 ILE A O 1
ATOM 675 N N . HIS A 1 84 ? -0.943 -1.261 -3.021 1.00 92.94 84 HIS A N 1
ATOM 676 C CA . HIS A 1 84 ? -0.728 -0.404 -4.194 1.00 92.94 84 HIS A CA 1
ATOM 677 C C . HIS A 1 84 ? 0.692 -0.440 -4.761 1.00 92.94 84 HIS A C 1
ATOM 679 O O . HIS A 1 84 ? 0.868 -0.195 -5.953 1.00 92.94 84 HIS A O 1
ATOM 685 N N . LEU A 1 85 ? 1.710 -0.716 -3.941 1.00 93.88 85 LEU A N 1
ATOM 686 C CA . LEU A 1 85 ? 3.112 -0.529 -4.336 1.00 93.88 85 LEU A CA 1
ATOM 687 C C . LEU A 1 85 ? 3.878 -1.847 -4.446 1.00 93.88 85 LEU A C 1
ATOM 689 O O . LEU A 1 85 ? 4.649 -2.027 -5.387 1.00 93.88 85 LEU A O 1
ATOM 693 N N . ASP A 1 86 ? 3.636 -2.779 -3.525 1.00 93.94 86 ASP A N 1
ATOM 694 C CA . ASP A 1 86 ? 4.428 -3.998 -3.332 1.00 93.94 86 ASP A CA 1
ATOM 695 C C . ASP A 1 86 ? 4.532 -4.844 -4.606 1.00 93.94 86 ASP A C 1
ATOM 697 O O . ASP A 1 86 ? 5.600 -5.338 -4.966 1.00 93.94 86 ASP A O 1
ATOM 701 N N . THR A 1 87 ? 3.438 -4.938 -5.363 1.00 93.31 87 THR A N 1
ATOM 702 C CA . THR A 1 87 ? 3.391 -5.773 -6.572 1.00 93.31 87 THR A CA 1
ATOM 703 C C . THR A 1 87 ? 4.294 -5.233 -7.681 1.00 93.31 87 THR A C 1
ATOM 705 O O . THR A 1 87 ? 5.053 -5.989 -8.290 1.00 93.31 87 THR A O 1
ATOM 708 N N . HIS A 1 88 ? 4.235 -3.925 -7.953 1.00 94.19 88 HIS A N 1
ATOM 709 C CA . HIS A 1 88 ? 5.086 -3.310 -8.976 1.00 94.19 88 HIS A CA 1
ATOM 710 C C . HIS A 1 88 ? 6.528 -3.172 -8.488 1.00 94.19 88 HIS A C 1
ATOM 712 O O . HIS A 1 88 ? 7.447 -3.458 -9.253 1.00 94.19 88 HIS A O 1
ATOM 718 N N . ALA A 1 89 ? 6.734 -2.834 -7.212 1.00 94.44 89 ALA A N 1
ATOM 719 C CA . ALA A 1 89 ? 8.057 -2.776 -6.600 1.00 94.44 89 ALA A CA 1
ATOM 720 C C . ALA A 1 89 ? 8.785 -4.126 -6.698 1.00 94.44 89 ALA A C 1
ATOM 722 O O . ALA A 1 89 ? 9.916 -4.170 -7.175 1.00 94.44 89 ALA A O 1
ATOM 723 N N . THR A 1 90 ? 8.111 -5.231 -6.366 1.00 94.31 90 THR A N 1
ATOM 724 C CA . THR A 1 90 ? 8.664 -6.589 -6.495 1.00 94.31 90 THR A CA 1
ATOM 725 C C . THR A 1 90 ? 8.989 -6.936 -7.952 1.00 94.31 90 THR A C 1
ATOM 727 O O . THR A 1 90 ? 10.034 -7.520 -8.235 1.00 94.31 90 THR A O 1
ATOM 730 N N . ALA A 1 91 ? 8.139 -6.550 -8.911 1.00 93.50 91 ALA A N 1
ATOM 731 C CA . ALA A 1 91 ? 8.416 -6.767 -10.336 1.00 93.50 91 ALA A CA 1
ATOM 732 C C . ALA A 1 91 ? 9.640 -5.963 -10.825 1.00 93.50 91 ALA A C 1
ATOM 734 O O . ALA A 1 91 ? 10.474 -6.465 -11.585 1.00 93.50 91 ALA A O 1
ATOM 735 N N . MET A 1 92 ? 9.771 -4.717 -10.370 1.00 94.00 92 MET A N 1
ATOM 736 C CA . MET A 1 92 ? 10.928 -3.862 -10.640 1.00 94.00 92 MET A CA 1
ATOM 737 C C . MET A 1 92 ? 12.204 -4.423 -10.008 1.00 94.00 92 MET A C 1
ATOM 739 O O . MET A 1 92 ? 13.248 -4.444 -10.654 1.00 94.00 92 MET A O 1
ATOM 743 N N . GLU A 1 93 ? 12.128 -4.916 -8.773 1.00 94.88 93 GLU A N 1
ATOM 744 C CA . GLU A 1 93 ? 13.249 -5.559 -8.089 1.00 94.88 93 GLU A CA 1
ATOM 745 C C . GLU A 1 93 ? 13.681 -6.845 -8.806 1.00 94.88 93 GLU A C 1
ATOM 747 O O . GLU A 1 93 ? 14.875 -7.039 -9.048 1.00 94.88 93 GLU A O 1
ATOM 752 N N . GLY A 1 94 ? 12.725 -7.669 -9.245 1.00 94.25 94 GLY A N 1
ATOM 753 C CA . GLY A 1 94 ? 12.990 -8.886 -10.014 1.00 94.25 94 GLY A CA 1
ATOM 754 C C . GLY A 1 94 ? 13.739 -8.627 -11.325 1.00 94.25 94 GLY A C 1
ATOM 755 O O . GLY A 1 94 ? 14.632 -9.389 -11.682 1.00 94.25 94 GLY A O 1
ATOM 756 N N . THR A 1 95 ? 13.439 -7.513 -11.998 1.00 93.62 95 THR A N 1
ATOM 757 C CA . THR A 1 95 ? 14.092 -7.104 -13.259 1.00 93.62 95 THR A CA 1
ATOM 758 C C . THR A 1 95 ? 15.290 -6.168 -13.058 1.00 93.62 95 THR A C 1
ATOM 760 O O . THR A 1 95 ? 15.944 -5.776 -14.021 1.00 93.62 95 THR A O 1
ATOM 763 N N . SER A 1 96 ? 15.642 -5.818 -11.815 1.00 91.94 96 SER A N 1
ATOM 764 C CA . SER A 1 96 ? 16.672 -4.807 -11.513 1.00 91.94 96 SER A CA 1
ATOM 765 C C . SER A 1 96 ? 18.081 -5.167 -12.000 1.00 91.94 96 SER A C 1
ATOM 767 O O . SER A 1 96 ? 18.912 -4.282 -12.207 1.00 91.94 96 SER A O 1
ATOM 769 N N . ARG A 1 97 ? 18.351 -6.465 -12.184 1.00 92.81 97 ARG A N 1
ATOM 770 C CA . ARG A 1 97 ? 19.634 -7.010 -12.661 1.00 92.81 97 ARG A CA 1
ATOM 771 C C . ARG A 1 97 ? 19.606 -7.407 -14.138 1.00 92.81 97 ARG A C 1
ATOM 773 O O . ARG A 1 97 ? 20.560 -8.008 -14.627 1.00 92.81 97 ARG A O 1
ATOM 780 N N . GLU A 1 98 ? 18.529 -7.077 -14.842 1.00 93.62 98 GLU A N 1
ATOM 781 C CA . GLU A 1 98 ? 18.370 -7.332 -16.268 1.00 93.62 98 GLU A CA 1
ATOM 782 C C . GLU A 1 98 ? 18.609 -6.035 -17.050 1.00 93.62 98 GLU A C 1
ATOM 784 O O . GLU A 1 98 ? 17.899 -5.044 -16.899 1.00 93.62 98 GLU A O 1
ATOM 789 N N . TYR A 1 99 ? 19.627 -6.032 -17.911 1.00 89.69 99 TYR A N 1
ATOM 790 C CA . TYR A 1 99 ? 20.026 -4.850 -18.681 1.00 89.69 99 TYR A CA 1
ATOM 791 C C . TYR A 1 99 ? 19.650 -5.008 -20.153 1.00 89.69 99 TYR A C 1
ATOM 793 O O . TYR A 1 99 ? 20.505 -5.179 -21.022 1.00 89.69 99 TYR A O 1
ATOM 801 N N . VAL A 1 100 ? 18.349 -4.967 -20.439 1.00 90.25 100 VAL A N 1
ATOM 802 C CA . VAL A 1 100 ? 17.836 -5.053 -21.812 1.00 90.25 100 VAL A CA 1
ATOM 803 C C . VAL A 1 100 ? 17.708 -3.651 -22.404 1.00 90.25 100 VAL A C 1
ATOM 805 O O . VAL A 1 100 ? 16.880 -2.857 -21.959 1.00 90.25 100 VAL A O 1
ATOM 808 N N . VAL A 1 101 ? 18.515 -3.344 -23.422 1.00 88.94 101 VAL A N 1
ATOM 809 C CA . VAL A 1 101 ? 18.541 -2.031 -24.087 1.00 88.94 101 VAL A CA 1
ATOM 810 C C . VAL A 1 101 ? 18.090 -2.178 -25.547 1.00 88.94 101 VAL A C 1
ATOM 812 O O . VAL A 1 101 ? 18.736 -2.899 -26.310 1.00 88.94 101 VAL A O 1
ATOM 815 N N . PRO A 1 102 ? 16.999 -1.515 -25.973 1.00 88.44 102 PRO A N 1
ATOM 816 C CA . PRO A 1 102 ? 16.532 -1.573 -27.349 1.00 88.44 102 PRO A CA 1
ATOM 817 C C . PRO A 1 102 ? 17.405 -0.711 -28.272 1.00 88.44 102 PRO A C 1
ATOM 819 O O . PRO A 1 102 ? 17.833 0.388 -27.918 1.00 88.44 102 PRO A O 1
ATOM 822 N N . LEU A 1 103 ? 17.606 -1.174 -29.507 1.00 88.44 103 LEU A N 1
ATOM 823 C CA . LEU A 1 103 ? 18.296 -0.405 -30.542 1.00 88.44 103 LEU A CA 1
ATOM 824 C C . LEU A 1 103 ? 17.366 0.687 -31.082 1.00 88.44 103 LEU A C 1
ATOM 826 O O . LEU A 1 103 ? 16.500 0.437 -31.918 1.00 88.44 103 LEU A O 1
ATOM 830 N N . THR A 1 104 ? 17.541 1.913 -30.595 1.00 86.88 104 THR A N 1
ATOM 831 C CA . THR A 1 104 ? 16.771 3.084 -31.034 1.00 86.88 104 THR A CA 1
ATOM 832 C C . THR A 1 104 ? 17.674 4.113 -31.710 1.00 86.88 104 THR A C 1
ATOM 834 O O . THR A 1 104 ? 18.873 4.186 -31.441 1.00 86.88 104 THR A O 1
ATOM 837 N N . LYS A 1 105 ? 17.100 4.965 -32.572 1.00 85.69 105 LYS A N 1
ATOM 838 C CA . LYS A 1 105 ? 17.843 6.056 -33.235 1.00 85.69 105 LYS A CA 1
ATOM 839 C C . LYS A 1 105 ? 18.519 7.003 -32.231 1.00 85.69 105 LYS A C 1
ATOM 841 O O . LYS A 1 105 ? 19.574 7.543 -32.538 1.00 85.69 105 LYS A O 1
ATOM 846 N N . ALA A 1 106 ? 17.947 7.155 -31.034 1.00 79.25 106 ALA A N 1
ATOM 847 C CA . ALA A 1 106 ? 18.498 7.972 -29.951 1.00 79.25 106 ALA A CA 1
ATOM 848 C C . ALA A 1 106 ? 19.825 7.429 -29.384 1.00 79.25 106 ALA A C 1
ATOM 850 O O . ALA A 1 106 ? 20.634 8.202 -28.878 1.00 79.25 106 ALA A O 1
ATOM 851 N N . LEU A 1 107 ? 20.062 6.117 -29.489 1.00 78.25 107 LEU A N 1
ATOM 852 C CA . LEU A 1 107 ? 21.285 5.451 -29.026 1.00 78.25 107 LEU A CA 1
ATOM 853 C C . LEU A 1 107 ? 22.312 5.243 -30.150 1.00 78.25 107 LEU A C 1
ATOM 855 O O . LEU A 1 107 ? 23.468 4.958 -29.864 1.00 78.25 107 LEU A O 1
ATOM 859 N N . HIS A 1 108 ? 21.921 5.423 -31.417 1.00 80.12 108 HIS A N 1
ATOM 860 C CA . HIS A 1 108 ? 22.738 5.088 -32.593 1.00 80.12 108 HIS A CA 1
ATOM 861 C C . HIS A 1 108 ? 24.120 5.767 -32.613 1.00 80.12 108 HIS A C 1
ATOM 863 O O . HIS A 1 108 ? 25.086 5.177 -33.087 1.00 80.12 108 HIS A O 1
ATOM 869 N N . ASN A 1 109 ? 24.222 6.995 -32.094 1.00 75.06 109 ASN A N 1
ATOM 870 C CA . ASN A 1 109 ? 25.464 7.776 -32.096 1.00 75.06 109 ASN A CA 1
ATOM 871 C C . ASN A 1 109 ? 26.091 7.939 -30.697 1.00 75.06 109 ASN A C 1
ATOM 873 O O . ASN A 1 109 ? 27.081 8.658 -30.567 1.00 75.06 109 ASN A O 1
ATOM 877 N N . LYS A 1 110 ? 25.537 7.307 -29.649 1.00 73.38 110 LYS A N 1
ATOM 878 C CA . LYS A 1 110 ? 26.056 7.421 -28.275 1.00 73.38 110 LYS A CA 1
ATOM 879 C C . LYS A 1 110 ? 27.094 6.327 -28.009 1.00 73.38 110 LYS A C 1
ATOM 881 O O . LYS A 1 110 ? 26.773 5.147 -28.097 1.00 73.38 110 LYS A O 1
ATOM 886 N N . LYS A 1 111 ? 28.336 6.720 -27.684 1.00 71.69 111 LYS A N 1
ATOM 887 C CA . LYS A 1 111 ? 29.417 5.787 -27.305 1.00 71.69 111 LYS A CA 1
ATOM 888 C C . LYS A 1 111 ? 29.286 5.332 -25.857 1.00 71.69 111 LYS A C 1
ATOM 890 O O . LYS A 1 111 ? 29.278 4.129 -25.628 1.00 71.69 111 LYS A O 1
ATOM 895 N N . ASN A 1 112 ? 29.093 6.261 -24.919 1.00 72.69 112 ASN A N 1
ATOM 896 C CA . ASN A 1 112 ? 28.556 5.932 -23.606 1.00 72.69 112 ASN A CA 1
ATOM 897 C C . ASN A 1 112 ? 27.242 6.670 -23.372 1.00 72.69 112 ASN A C 1
ATOM 899 O O . ASN A 1 112 ? 27.062 7.837 -23.711 1.00 72.69 112 ASN A O 1
ATOM 903 N N . ILE A 1 113 ? 26.316 5.971 -22.726 1.00 68.31 113 ILE A N 1
ATOM 904 C CA . ILE A 1 113 ? 25.019 6.517 -22.315 1.00 68.31 113 ILE A CA 1
ATOM 905 C C . ILE A 1 113 ? 25.195 7.593 -21.222 1.00 68.31 113 ILE A C 1
ATOM 907 O O . ILE A 1 113 ? 24.327 8.443 -21.045 1.00 68.31 113 ILE A O 1
ATOM 911 N N . LEU A 1 114 ? 26.334 7.561 -20.524 1.00 67.81 114 LEU A N 1
ATOM 912 C CA . LEU A 1 114 ? 26.664 8.394 -19.369 1.00 67.81 114 LEU A CA 1
ATOM 913 C C . LEU A 1 114 ? 27.507 9.633 -19.718 1.00 67.81 114 LEU A C 1
ATOM 915 O O . LEU A 1 114 ? 27.702 10.470 -18.847 1.00 67.81 114 LEU A O 1
ATOM 919 N N . ASP A 1 115 ? 27.977 9.776 -20.966 1.00 66.19 115 ASP A N 1
ATOM 920 C CA . ASP A 1 115 ? 28.881 10.876 -21.365 1.00 66.19 115 ASP A CA 1
ATOM 921 C C . ASP A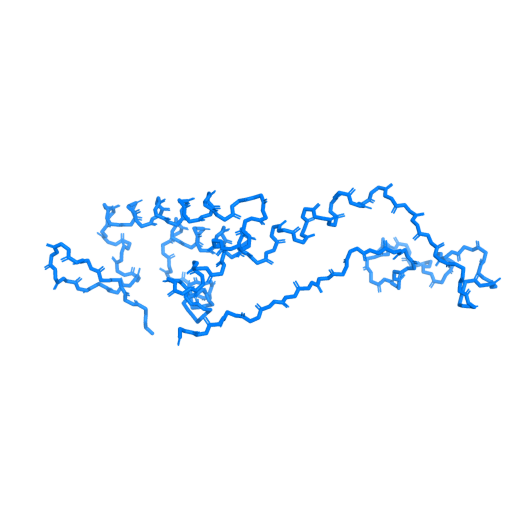 1 115 ? 28.230 12.273 -21.227 1.00 66.19 115 ASP A C 1
ATOM 923 O O . ASP A 1 115 ? 28.927 13.273 -21.119 1.00 66.19 115 ASP A O 1
ATOM 927 N N . GLU A 1 116 ? 26.894 12.364 -21.221 1.00 60.47 116 GLU A N 1
ATOM 928 C CA . GLU A 1 116 ? 26.150 13.627 -21.041 1.00 60.47 116 GLU A CA 1
ATOM 929 C C . GLU A 1 116 ? 25.957 14.025 -19.562 1.00 60.47 116 GLU A C 1
ATOM 931 O O . GLU A 1 116 ? 25.319 15.037 -19.289 1.00 60.47 116 GLU A O 1
ATOM 936 N N . LEU A 1 117 ? 26.443 13.226 -18.604 1.00 60.41 117 LEU A N 1
ATOM 937 C CA . LEU A 1 117 ? 26.066 13.300 -17.183 1.00 60.41 117 LEU A CA 1
ATOM 938 C C . LEU A 1 117 ? 27.280 13.416 -16.242 1.00 60.41 117 LEU A C 1
ATOM 940 O O . LEU A 1 117 ? 27.206 13.008 -15.083 1.00 60.41 117 LEU A O 1
ATOM 944 N N . ASP A 1 118 ? 28.387 13.973 -16.737 1.00 57.38 118 ASP A N 1
ATOM 945 C CA . ASP A 1 118 ? 29.699 14.084 -16.070 1.00 57.38 118 ASP A CA 1
ATOM 946 C C . ASP A 1 118 ? 29.729 15.079 -14.876 1.00 57.38 118 ASP A C 1
ATOM 948 O O . ASP A 1 118 ? 30.746 15.697 -14.576 1.00 57.38 118 ASP A O 1
ATOM 952 N N . ASP A 1 119 ? 28.607 15.231 -14.163 1.00 62.03 119 ASP A N 1
ATOM 953 C CA . ASP A 1 119 ? 28.454 16.092 -12.980 1.00 62.03 119 ASP A CA 1
ATOM 954 C C . ASP A 1 119 ? 28.911 15.396 -11.676 1.00 62.03 119 ASP A C 1
ATOM 956 O O . ASP A 1 119 ? 28.788 15.951 -10.586 1.00 62.03 119 ASP A O 1
ATOM 960 N N . GLY A 1 120 ? 29.421 14.159 -11.751 1.00 62.97 120 GLY A N 1
ATOM 961 C CA . GLY A 1 120 ? 29.932 13.409 -10.593 1.00 62.97 120 GLY A CA 1
ATOM 962 C C . GLY A 1 120 ? 28.861 12.859 -9.637 1.00 62.97 120 GLY A C 1
ATOM 963 O O . GLY A 1 120 ? 29.203 12.262 -8.614 1.00 62.97 120 GLY A O 1
ATOM 964 N N . TYR A 1 121 ? 27.574 13.013 -9.962 1.00 65.12 121 TYR A N 1
ATOM 965 C CA . TYR A 1 121 ? 26.457 12.465 -9.190 1.00 65.12 121 TYR A CA 1
ATOM 966 C C . TYR A 1 121 ? 25.913 11.173 -9.818 1.00 65.12 121 TYR A C 1
ATOM 968 O O . TYR A 1 121 ? 25.893 11.040 -11.043 1.00 65.12 121 TYR A O 1
ATOM 976 N N . PRO A 1 122 ? 25.429 10.208 -9.009 1.00 63.91 122 PRO A N 1
ATOM 977 C CA . PRO A 1 122 ? 24.740 9.044 -9.546 1.00 63.91 122 PRO A CA 1
ATOM 978 C C . PRO A 1 122 ? 23.524 9.493 -10.363 1.00 63.91 122 PRO A C 1
ATOM 980 O O . PRO A 1 122 ? 22.716 10.309 -9.917 1.00 63.91 122 PRO A O 1
ATOM 983 N N . VAL A 1 123 ? 23.397 8.937 -11.567 1.00 64.38 123 VAL A N 1
ATOM 984 C CA . VAL A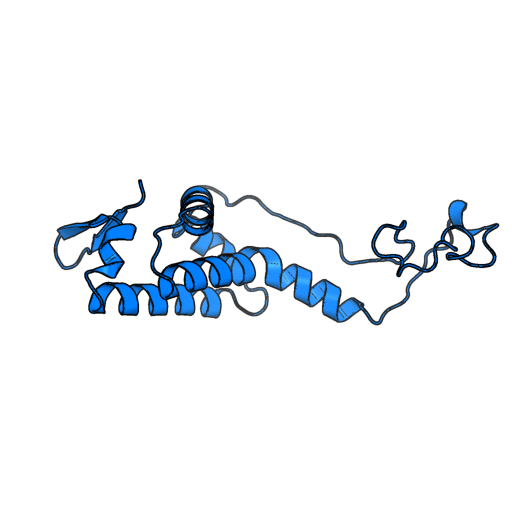 1 123 ? 22.338 9.250 -12.533 1.00 64.38 123 VAL A CA 1
ATOM 985 C C . VAL A 1 123 ? 21.011 8.661 -12.050 1.00 64.38 123 VAL A C 1
ATOM 987 O O . VAL A 1 123 ? 20.560 7.616 -12.509 1.00 64.38 123 VAL A O 1
ATOM 990 N N . ILE A 1 124 ? 20.390 9.321 -11.077 1.00 63.56 124 ILE A N 1
ATOM 991 C CA . ILE A 1 124 ? 19.048 8.979 -10.586 1.00 63.56 124 ILE A CA 1
ATOM 992 C C . ILE A 1 124 ? 17.980 9.694 -11.434 1.00 63.56 124 ILE A C 1
ATOM 994 O O . ILE A 1 124 ? 16.883 9.176 -11.611 1.00 63.56 124 ILE A O 1
ATOM 998 N N . LEU A 1 125 ? 18.316 10.857 -12.006 1.00 62.16 125 LEU A N 1
ATOM 999 C CA . LEU A 1 125 ? 17.388 11.751 -12.717 1.00 62.16 125 LEU A CA 1
ATOM 1000 C C . LEU A 1 125 ? 17.552 11.751 -14.251 1.00 62.16 125 LEU A C 1
ATOM 1002 O O . LEU A 1 125 ? 16.951 12.574 -14.936 1.00 62.16 125 LEU A O 1
ATOM 1006 N N . GLY A 1 126 ? 18.364 10.845 -14.802 1.00 70.00 126 GLY A N 1
ATOM 1007 C CA . GLY A 1 126 ? 18.598 10.743 -16.246 1.00 70.00 126 GLY A CA 1
ATOM 1008 C C . GLY A 1 126 ? 17.560 9.887 -16.989 1.00 70.00 126 GLY A C 1
ATOM 1009 O O . GLY A 1 126 ? 16.819 9.115 -16.374 1.00 70.00 126 GLY A O 1
ATOM 1010 N N . PRO A 1 127 ? 17.512 9.972 -18.332 1.00 73.38 127 PRO A N 1
ATOM 1011 C CA . PRO A 1 127 ? 16.645 9.125 -19.146 1.00 73.38 127 PRO A CA 1
ATOM 1012 C C . PRO A 1 127 ? 16.989 7.638 -18.971 1.00 73.38 127 PRO A C 1
ATOM 1014 O O . PRO A 1 127 ? 18.140 7.219 -19.101 1.00 73.38 127 PRO A O 1
ATOM 1017 N N . CYS A 1 128 ? 15.970 6.817 -18.708 1.00 77.31 128 CYS A N 1
ATOM 1018 C CA . CYS A 1 128 ? 16.120 5.369 -18.631 1.00 77.31 128 CYS A CA 1
ATOM 1019 C C . CYS A 1 128 ? 16.006 4.756 -20.029 1.00 77.31 128 CYS A C 1
ATOM 1021 O O . CYS A 1 128 ? 14.921 4.699 -20.602 1.00 77.31 128 CYS A O 1
ATOM 1023 N N . PHE A 1 129 ? 17.124 4.274 -20.567 1.00 80.69 129 PHE A N 1
ATOM 1024 C CA . PHE A 1 129 ? 17.150 3.592 -21.865 1.00 80.69 129 PHE A CA 1
ATOM 1025 C C . PHE A 1 129 ? 16.861 2.089 -21.770 1.00 80.69 129 PHE A C 1
ATOM 1027 O O . PHE A 1 129 ? 16.576 1.461 -22.785 1.00 80.69 129 PHE A O 1
ATOM 1034 N N . GLY A 1 130 ? 16.946 1.507 -20.571 1.00 84.88 130 GLY A N 1
ATOM 1035 C CA . GLY A 1 130 ? 16.623 0.100 -20.344 1.00 84.88 130 GLY A CA 1
ATOM 1036 C C . GLY A 1 130 ? 15.116 -0.150 -20.345 1.00 84.88 130 GLY A C 1
ATOM 1037 O O . GLY A 1 130 ? 14.343 0.688 -19.871 1.00 84.88 130 GLY A O 1
ATOM 1038 N N . LEU A 1 131 ? 14.705 -1.316 -20.848 1.00 89.31 131 LEU A N 1
ATOM 1039 C CA . LEU A 1 131 ? 13.337 -1.801 -20.684 1.00 89.31 131 LEU A CA 1
ATOM 1040 C C . LEU A 1 131 ? 13.068 -2.066 -19.202 1.00 89.31 131 LEU A C 1
ATOM 1042 O O . LEU A 1 131 ? 13.865 -2.710 -18.526 1.00 89.31 131 LEU A O 1
ATOM 1046 N N . LYS A 1 132 ? 11.933 -1.570 -18.711 1.00 90.44 132 LYS A N 1
ATOM 1047 C CA . LYS A 1 132 ? 11.477 -1.764 -17.333 1.00 90.44 132 LYS A CA 1
ATOM 1048 C C . LYS A 1 132 ? 9.989 -2.109 -17.306 1.00 90.44 132 LYS A C 1
ATOM 1050 O O . LYS A 1 132 ? 9.250 -1.598 -18.161 1.00 90.44 132 LYS A O 1
ATOM 1055 N N . PRO A 1 133 ? 9.539 -2.918 -16.330 1.00 92.50 133 PRO A N 1
ATOM 1056 C CA . PRO A 1 133 ? 8.124 -3.168 -16.094 1.00 92.50 133 PRO A CA 1
ATOM 1057 C C . PRO A 1 133 ? 7.332 -1.863 -15.995 1.00 92.50 133 PRO A C 1
ATOM 1059 O O . PRO A 1 133 ? 7.643 -0.983 -15.190 1.00 92.50 133 PRO A O 1
ATOM 1062 N N . GLN A 1 134 ? 6.297 -1.736 -16.818 1.00 91.56 134 GLN A N 1
ATOM 1063 C CA . GLN A 1 134 ? 5.384 -0.600 -16.751 1.00 91.56 134 GLN A CA 1
ATOM 1064 C C . GLN A 1 134 ? 4.329 -0.855 -15.682 1.00 91.56 134 GLN A C 1
ATOM 1066 O O . GLN A 1 134 ? 3.855 -1.982 -15.532 1.00 91.56 134 GLN A O 1
ATOM 1071 N N . VAL A 1 135 ? 3.965 0.192 -14.943 1.00 91.75 135 VAL A N 1
ATOM 1072 C CA . VAL A 1 135 ? 2.863 0.088 -13.989 1.00 91.75 135 VAL A CA 1
ATOM 1073 C C . VAL A 1 135 ? 1.552 0.027 -14.769 1.00 91.75 135 VAL A C 1
ATOM 1075 O O . VAL A 1 135 ? 1.335 0.797 -15.705 1.00 91.75 135 VAL A O 1
ATOM 1078 N N . ALA A 1 136 ? 0.684 -0.901 -14.390 1.00 91.56 136 ALA A N 1
ATOM 1079 C CA . ALA A 1 136 ? -0.688 -0.963 -14.863 1.00 91.56 136 ALA A CA 1
ATOM 1080 C C . ALA A 1 136 ? -1.598 -0.886 -13.640 1.00 91.56 136 ALA A C 1
ATOM 1082 O O . ALA A 1 136 ? -1.315 -1.514 -12.621 1.00 91.56 136 ALA A O 1
ATOM 1083 N N . TYR A 1 137 ? -2.671 -0.114 -13.747 1.00 90.88 137 TYR A N 1
ATOM 1084 C CA . TYR A 1 137 ? -3.672 0.024 -12.699 1.00 90.88 137 TYR A CA 1
ATOM 1085 C C . TYR A 1 137 ? -5.057 -0.265 -13.272 1.00 90.88 137 TYR A C 1
ATOM 1087 O O . TYR A 1 137 ? -5.280 -0.190 -14.483 1.00 90.88 137 TYR A O 1
ATOM 1095 N N . SER A 1 138 ? -5.982 -0.615 -12.390 1.00 92.00 138 SER A N 1
ATOM 1096 C CA . SER A 1 138 ? -7.382 -0.828 -12.726 1.00 92.00 138 SER A CA 1
ATOM 1097 C C . SER A 1 138 ? -8.259 -0.188 -11.671 1.00 92.00 138 SER A C 1
ATOM 1099 O O . SER A 1 138 ? -7.953 -0.256 -10.482 1.00 92.00 138 SER A O 1
ATOM 1101 N N . ASP A 1 139 ? -9.366 0.400 -12.112 1.00 90.12 139 ASP A N 1
ATOM 1102 C CA . ASP A 1 139 ? -10.325 1.008 -11.202 1.00 90.12 139 ASP A CA 1
ATOM 1103 C C . ASP A 1 139 ? -11.024 -0.062 -10.358 1.00 90.12 139 ASP A C 1
ATOM 1105 O O . ASP A 1 139 ? -11.316 -1.181 -10.807 1.00 90.12 139 ASP A O 1
ATOM 1109 N N . VAL A 1 140 ? -11.320 0.293 -9.111 1.00 87.06 140 VAL A N 1
ATOM 1110 C CA . VAL A 1 140 ? -12.155 -0.527 -8.238 1.00 87.06 140 VAL A CA 1
ATOM 1111 C C . VAL A 1 140 ? -13.587 -0.407 -8.751 1.00 87.06 140 VAL A C 1
ATOM 1113 O O . VAL A 1 140 ? -14.203 0.646 -8.648 1.00 87.06 140 VAL A O 1
ATOM 1116 N N . LYS A 1 141 ? -14.124 -1.478 -9.344 1.00 79.69 141 LYS A N 1
ATOM 1117 C CA . LYS A 1 141 ? -15.516 -1.480 -9.816 1.00 79.69 141 LYS A CA 1
ATOM 1118 C C . LYS A 1 141 ? -16.467 -1.312 -8.634 1.00 79.69 141 LYS A C 1
ATOM 1120 O O . LYS A 1 141 ? -16.341 -2.053 -7.654 1.00 79.69 141 LYS A O 1
ATOM 1125 N N . ASP A 1 142 ? -17.456 -0.438 -8.763 1.00 65.50 142 ASP A N 1
ATOM 1126 C CA . ASP A 1 142 ? -18.614 -0.427 -7.870 1.00 65.50 142 ASP A CA 1
ATOM 1127 C C . ASP A 1 142 ? -19.488 -1.670 -8.110 1.00 65.50 142 ASP A C 1
ATOM 1129 O O . ASP A 1 142 ? -19.364 -2.345 -9.137 1.00 65.50 142 ASP A O 1
ATOM 1133 N N . LYS A 1 143 ? -20.279 -2.055 -7.103 1.00 56.59 143 LYS A N 1
ATOM 1134 C CA . LYS A 1 143 ? -21.185 -3.213 -7.189 1.00 56.59 143 LYS A CA 1
ATOM 1135 C C . LYS A 1 143 ? -22.292 -3.001 -8.214 1.00 56.59 143 LYS A C 1
ATOM 1137 O O . LYS A 1 143 ? -22.840 -1.881 -8.253 1.00 56.59 143 LYS A O 1
#

Radius of gyration: 21.58 Å; chains: 1; bounding box: 53×28×58 Å

Secondary structure (DSSP, 8-state):
--EEEETTTTEEEETTGGGG-HHHHHHHHHHHHHHHHHHGGG-HHHHHHHTTTS-HHHHHHHHH-TTS-HHHHHHHHHHHIIIIIHHHHHHHHHTTT-------TTTTT-S-TTTT--SSS--SSS---S--PPP--------

InterPro domains:
  IPR015925 Ryanodine/Inositol 1,4,5-trisphosphate receptor [PTHR46399] (1-113)
  IPR048581 Ryanodine receptor, junctional solenoid domain [PF21119] (28-140)

Organism: Romanomermis culicivorax (NCBI:txid13658)

Sequence (143 aa):
MMSVFVPERDESYDAMELIEQPLYLRFHEQTLRLYCSLAAQGNQKVAHILCRHVDEQQLLYMLSCENSAGPLRNGFYDLLIAIHLDTHATAMEGTSREYVVPLTKALHNKKNILDELDDGYPVILGPCFGLKPQVAYSDVKDK

Foldseek 3Di:
DDWDADVVVRDIDHQLCCVVVVVVLVVVLVVLVVLLVCLAPPVQVSLLVVCVVQPPVNLVCLCPDPSHDPSNSVSSVSNCCSNPPVNQVVQQVVCVPPFAADDDPVCPPPPDPCPVPPPPDPPPPDDDRGDGDDDDDDDNDDD

pLDDT: mean 87.52, std 10.07, range [56.59, 97.25]